Protein AF-A0A2V8KH92-F1 (afdb_monomer_lite)

Radius of gyration: 13.59 Å; chains: 1; bounding box: 23×26×39 Å

Structure (mmCIF, N/CA/C/O backbone):
data_AF-A0A2V8KH92-F1
#
_entry.id   AF-A0A2V8KH92-F1
#
loop_
_atom_site.group_PDB
_atom_site.id
_atom_site.type_symbol
_atom_site.label_atom_id
_atom_site.label_alt_id
_atom_site.label_comp_id
_atom_site.label_asym_id
_atom_site.label_entity_id
_atom_site.label_seq_id
_atom_site.pdbx_PDB_ins_code
_atom_site.Cartn_x
_atom_site.Cartn_y
_atom_site.Cartn_z
_atom_site.occupancy
_atom_site.B_iso_or_equiv
_atom_site.auth_seq_id
_atom_site.auth_comp_id
_atom_site.auth_asym_id
_atom_site.auth_atom_id
_atom_site.pdbx_PDB_model_num
ATOM 1 N N . GLU A 1 1 ? -3.036 15.375 4.572 1.00 67.75 1 GLU A N 1
ATOM 2 C CA . GLU A 1 1 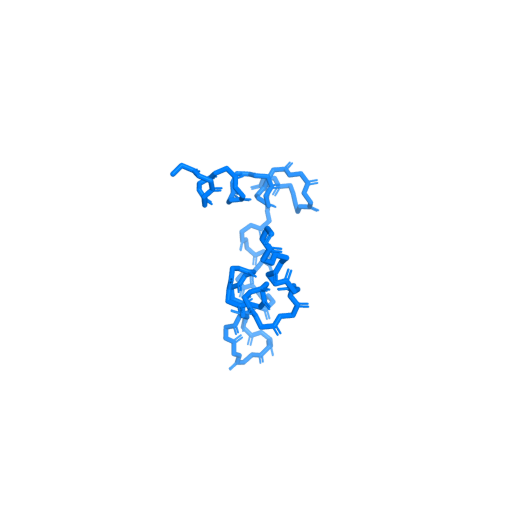? -1.589 15.268 4.870 1.00 67.75 1 GLU A CA 1
ATOM 3 C C . GLU A 1 1 ? -1.131 13.833 5.139 1.00 67.75 1 GLU A C 1
ATOM 5 O O . GLU A 1 1 ? -0.351 13.324 4.347 1.00 67.75 1 GLU A O 1
ATOM 10 N N . ILE A 1 2 ? -1.667 13.124 6.143 1.00 75.00 2 ILE A N 1
ATOM 11 C CA . ILE A 1 2 ? -1.249 11.743 6.492 1.00 75.00 2 ILE A CA 1
ATOM 12 C C . ILE A 1 2 ? -1.359 10.739 5.321 1.00 75.00 2 ILE A C 1
ATOM 14 O O . ILE A 1 2 ? -0.466 9.924 5.117 1.00 75.00 2 ILE A O 1
ATOM 18 N N . ALA A 1 3 ? -2.410 10.819 4.496 1.00 72.94 3 ALA A N 1
ATOM 19 C CA . ALA A 1 3 ? -2.558 9.937 3.330 1.00 72.94 3 ALA A CA 1
ATOM 20 C C . ALA A 1 3 ? -1.454 10.141 2.274 1.00 72.94 3 ALA A C 1
ATOM 22 O O . ALA A 1 3 ? -0.990 9.178 1.673 1.00 72.94 3 ALA A O 1
ATOM 23 N N . ALA A 1 4 ? -1.007 11.384 2.063 1.00 75.00 4 ALA A N 1
ATOM 24 C CA . ALA A 1 4 ? 0.078 11.684 1.129 1.00 75.00 4 ALA A CA 1
ATOM 25 C C . ALA A 1 4 ? 1.425 11.177 1.663 1.00 75.00 4 ALA A C 1
ATOM 27 O O . ALA A 1 4 ? 2.222 10.638 0.902 1.00 75.00 4 ALA A O 1
ATOM 28 N N . MET A 1 5 ? 1.636 11.278 2.980 1.00 82.81 5 MET A N 1
ATOM 29 C CA . MET A 1 5 ? 2.796 10.698 3.655 1.00 82.81 5 MET A CA 1
ATOM 30 C C . MET A 1 5 ? 2.844 9.172 3.476 1.00 82.81 5 MET A C 1
ATOM 32 O O . MET A 1 5 ? 3.879 8.646 3.077 1.00 82.81 5 MET A O 1
ATOM 36 N N . PHE A 1 6 ? 1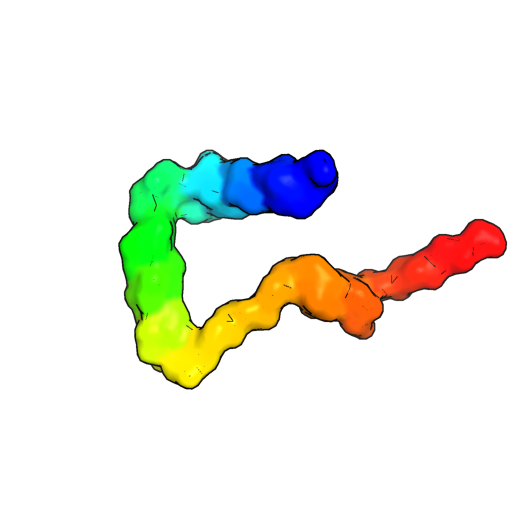.730 8.461 3.691 1.00 74.44 6 PHE A N 1
ATOM 37 C CA . PHE A 1 6 ? 1.686 7.012 3.459 1.00 74.44 6 PHE A CA 1
ATOM 38 C C . PHE A 1 6 ? 1.972 6.646 2.001 1.00 74.44 6 PHE A C 1
ATOM 40 O O . PHE A 1 6 ? 2.793 5.765 1.760 1.00 74.44 6 PHE A O 1
ATOM 47 N N . ARG A 1 7 ? 1.400 7.382 1.036 1.00 71.56 7 ARG A N 1
ATOM 48 C CA . ARG A 1 7 ? 1.698 7.176 -0.392 1.00 71.56 7 ARG A CA 1
ATOM 49 C C . ARG A 1 7 ? 3.175 7.389 -0.727 1.00 71.56 7 ARG A C 1
ATOM 51 O O . ARG A 1 7 ? 3.725 6.652 -1.540 1.00 71.56 7 ARG A O 1
ATOM 58 N N . TYR A 1 8 ? 3.832 8.363 -0.097 1.00 76.31 8 TYR A N 1
ATOM 59 C CA . TYR A 1 8 ? 5.260 8.607 -0.298 1.00 76.31 8 TYR A CA 1
ATOM 60 C C . TYR A 1 8 ? 6.122 7.442 0.211 1.00 76.31 8 TYR A C 1
ATOM 62 O O . TYR A 1 8 ? 6.966 6.946 -0.535 1.00 76.31 8 TYR A O 1
ATOM 70 N N . PHE A 1 9 ? 5.892 6.975 1.4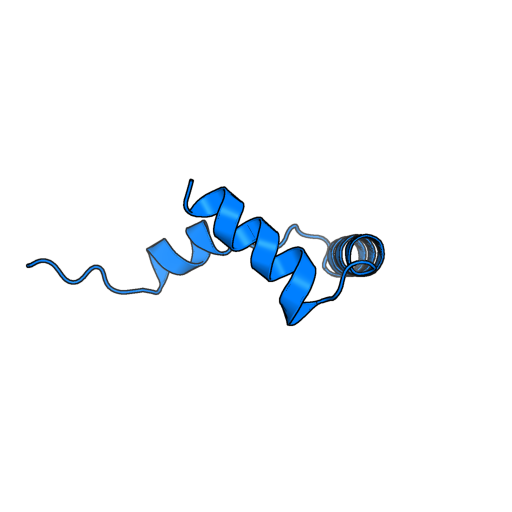44 1.00 74.50 9 PHE A N 1
ATOM 71 C CA . PHE A 1 9 ? 6.645 5.852 2.021 1.00 74.50 9 PHE A CA 1
ATOM 72 C C . PHE A 1 9 ? 6.394 4.531 1.285 1.00 74.50 9 PHE A C 1
ATOM 74 O O . PHE A 1 9 ? 7.329 3.763 1.060 1.00 74.50 9 PHE A O 1
ATOM 81 N N . GLU A 1 10 ? 5.158 4.281 0.856 1.00 69.12 10 GLU A N 1
ATOM 82 C CA . GLU A 1 10 ? 4.809 3.104 0.058 1.00 69.12 10 GLU A CA 1
ATOM 83 C C . GLU A 1 10 ? 5.591 3.072 -1.267 1.00 69.12 10 GLU A C 1
ATOM 85 O O . GLU A 1 10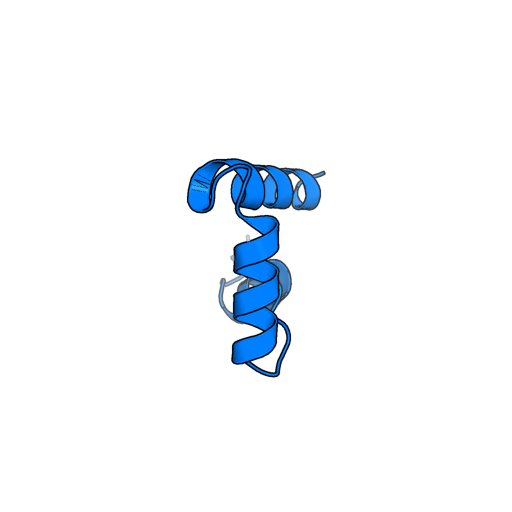 ? 6.207 2.057 -1.599 1.00 69.12 10 GLU A O 1
ATOM 90 N N . ALA A 1 11 ? 5.663 4.211 -1.964 1.00 70.31 11 ALA A N 1
ATOM 91 C CA . ALA A 1 11 ? 6.388 4.335 -3.226 1.00 70.31 11 ALA A CA 1
ATOM 92 C C . ALA A 1 11 ? 7.924 4.294 -3.075 1.00 70.31 11 ALA A C 1
ATOM 94 O O . ALA A 1 11 ? 8.608 3.824 -3.980 1.00 70.31 11 ALA A O 1
ATOM 95 N N . HIS A 1 12 ? 8.488 4.773 -1.958 1.00 70.06 12 HIS A N 1
ATOM 96 C CA . HIS A 1 12 ? 9.941 4.994 -1.845 1.00 70.06 12 HIS A CA 1
ATOM 97 C C . HIS A 1 12 ? 10.676 4.056 -0.885 1.00 70.06 12 HIS A C 1
ATOM 99 O O . HIS A 1 12 ? 11.899 3.971 -0.963 1.00 70.06 12 HIS A O 1
ATOM 105 N N . THR A 1 13 ? 9.989 3.360 0.023 1.00 66.50 13 THR A N 1
ATOM 106 C CA . THR A 1 13 ? 10.661 2.569 1.072 1.00 66.50 13 THR A CA 1
ATOM 107 C C . THR A 1 13 ? 10.484 1.070 0.889 1.00 66.50 13 THR A C 1
ATOM 109 O O . THR A 1 13 ? 11.439 0.326 1.090 1.00 66.50 13 THR A O 1
ATOM 112 N N . TYR A 1 14 ? 9.292 0.613 0.500 1.00 58.94 14 TYR A N 1
ATOM 113 C CA . TYR A 1 14 ? 9.019 -0.825 0.429 1.00 58.94 14 TYR A CA 1
ATOM 114 C C . TYR A 1 14 ? 9.220 -1.403 -0.972 1.00 58.94 14 TYR A C 1
ATOM 116 O O . TYR A 1 14 ? 9.699 -2.524 -1.122 1.00 58.94 14 TYR A O 1
ATOM 124 N N . LEU A 1 15 ? 8.867 -0.633 -2.004 1.00 66.31 15 LEU A N 1
ATOM 125 C CA . LEU A 1 15 ? 8.849 -1.127 -3.380 1.00 66.31 15 LEU A CA 1
ATOM 126 C C . LEU A 1 15 ? 9.914 -0.469 -4.280 1.00 66.31 15 LEU A C 1
ATOM 128 O O . LEU A 1 15 ? 10.240 -1.016 -5.332 1.00 66.31 15 LEU A O 1
ATOM 132 N N . GLY A 1 16 ? 10.495 0.655 -3.845 1.00 66.56 16 GLY A N 1
ATOM 133 C CA . GLY A 1 16 ? 11.462 1.441 -4.616 1.00 66.56 16 GLY A CA 1
ATOM 134 C C . GLY A 1 16 ? 10.811 2.276 -5.727 1.00 66.56 16 GLY A C 1
ATOM 135 O O . GLY A 1 16 ? 9.680 2.021 -6.141 1.00 66.56 16 GLY A O 1
ATOM 136 N N . SER A 1 17 ? 11.537 3.275 -6.237 1.00 66.31 17 SER A N 1
ATOM 137 C CA . SER A 1 17 ? 11.036 4.250 -7.225 1.00 66.31 17 SER A CA 1
ATOM 138 C C . SER A 1 17 ? 10.535 3.635 -8.542 1.00 66.31 17 SER A C 1
ATOM 140 O O . SER A 1 17 ? 9.736 4.255 -9.234 1.00 66.31 17 SER A O 1
ATOM 142 N N . ASP A 1 18 ? 10.956 2.409 -8.865 1.00 71.94 18 ASP A N 1
ATOM 143 C CA . ASP A 1 18 ? 10.603 1.659 -10.084 1.00 71.94 18 ASP A CA 1
ATOM 144 C C . ASP A 1 18 ? 9.419 0.681 -9.883 1.00 71.94 18 ASP A C 1
ATOM 146 O O . ASP A 1 18 ? 9.193 -0.271 -10.630 1.00 71.94 18 ASP A O 1
ATOM 150 N N . SER A 1 19 ? 8.661 0.856 -8.802 1.00 72.94 19 SER A N 1
ATOM 151 C CA . SER A 1 19 ? 7.618 -0.092 -8.399 1.00 72.94 19 SER A CA 1
ATOM 152 C C . SER A 1 19 ? 6.296 0.032 -9.142 1.00 72.94 19 SER A C 1
ATOM 154 O O . SER A 1 19 ? 5.512 -0.919 -9.132 1.00 72.94 19 SER A O 1
ATOM 156 N N . SER A 1 20 ? 6.040 1.166 -9.795 1.00 77.06 20 SER A N 1
ATOM 157 C CA . SER A 1 20 ? 4.736 1.471 -10.400 1.00 77.06 20 SER A CA 1
ATOM 158 C C . SER A 1 20 ? 4.304 0.413 -11.421 1.00 77.06 20 SER A C 1
ATOM 160 O O . SER A 1 20 ? 3.178 -0.085 -11.354 1.00 77.06 20 SER A O 1
ATOM 162 N N . ASP A 1 21 ? 5.215 -0.018 -12.296 1.00 81.44 21 ASP A N 1
ATOM 163 C CA . ASP A 1 21 ? 4.921 -1.036 -13.311 1.00 81.44 21 ASP A CA 1
ATOM 164 C C . ASP A 1 21 ? 4.685 -2.419 -12.692 1.00 81.44 21 ASP A C 1
ATOM 166 O O . ASP A 1 21 ? 3.824 -3.184 -13.137 1.00 81.44 21 ASP A O 1
ATOM 170 N N . ARG A 1 22 ? 5.396 -2.734 -11.604 1.00 79.50 22 ARG A N 1
ATOM 171 C CA . ARG A 1 22 ? 5.227 -3.992 -10.862 1.00 79.50 22 ARG A CA 1
ATOM 172 C C . ARG A 1 22 ? 3.888 -4.035 -10.129 1.00 79.50 22 ARG A C 1
ATOM 174 O O . ARG A 1 22 ? 3.230 -5.075 -10.132 1.00 79.50 22 ARG A O 1
ATOM 181 N N . ILE A 1 23 ? 3.459 -2.909 -9.559 1.00 78.38 23 ILE A N 1
ATOM 182 C CA . ILE A 1 23 ? 2.134 -2.750 -8.945 1.00 78.38 23 ILE A CA 1
ATOM 183 C C . ILE A 1 23 ? 1.042 -2.909 -10.010 1.00 78.38 23 ILE A C 1
ATOM 185 O O . ILE A 1 23 ? 0.089 -3.664 -9.812 1.00 78.38 23 ILE A O 1
ATOM 189 N N . ALA A 1 24 ? 1.191 -2.257 -11.166 1.00 82.06 24 ALA A N 1
ATOM 190 C CA . ALA A 1 24 ? 0.244 -2.383 -12.271 1.00 82.06 24 ALA A CA 1
ATOM 191 C C . ALA A 1 24 ? 0.127 -3.836 -12.764 1.00 82.06 24 ALA A C 1
ATOM 193 O O . ALA A 1 24 ? -0.981 -4.336 -12.986 1.00 82.06 24 ALA A O 1
ATOM 194 N N . PHE A 1 25 ? 1.254 -4.544 -12.873 1.00 83.69 25 PHE A N 1
ATOM 195 C CA . PHE A 1 25 ? 1.269 -5.955 -13.247 1.00 83.69 25 PHE A CA 1
ATOM 196 C C . PHE A 1 25 ? 0.595 -6.847 -12.196 1.00 83.69 25 PHE A C 1
ATOM 198 O O . PHE A 1 25 ? -0.241 -7.682 -12.547 1.00 83.69 25 PHE A O 1
ATOM 205 N N . ALA A 1 26 ? 0.884 -6.637 -10.910 1.00 83.06 26 ALA A N 1
ATOM 206 C CA . ALA A 1 26 ? 0.240 -7.372 -9.823 1.00 83.06 26 ALA A CA 1
ATOM 207 C C . ALA A 1 26 ? -1.287 -7.180 -9.829 1.00 83.06 26 ALA A C 1
ATOM 209 O O . ALA A 1 26 ? -2.031 -8.156 -9.717 1.00 83.06 26 ALA A O 1
ATOM 210 N N . ASN A 1 27 ? -1.760 -5.952 -10.060 1.00 83.25 27 ASN A N 1
ATOM 211 C CA . ASN A 1 27 ? -3.189 -5.640 -10.160 1.00 83.25 27 ASN A CA 1
ATOM 212 C C . ASN A 1 27 ? -3.861 -6.357 -11.338 1.00 83.25 27 ASN A C 1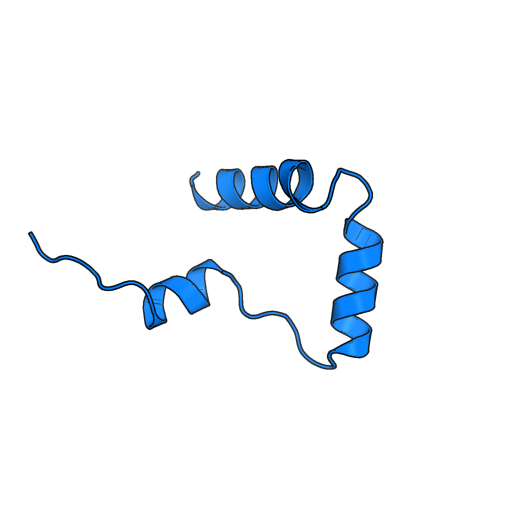
ATOM 214 O O . ASN A 1 27 ? -4.982 -6.852 -11.206 1.00 83.25 27 ASN A O 1
ATOM 218 N N . LYS A 1 28 ? -3.167 -6.461 -12.480 1.00 85.12 28 LYS A N 1
ATOM 219 C CA . LYS A 1 28 ? -3.650 -7.214 -13.645 1.00 85.12 28 LYS A CA 1
ATOM 220 C C . LYS A 1 28 ? -3.816 -8.702 -13.329 1.00 85.12 28 LYS A C 1
ATOM 222 O O . LYS A 1 28 ? -4.830 -9.283 -13.703 1.00 85.12 28 LYS A O 1
ATOM 227 N N . ILE A 1 29 ? -2.842 -9.312 -12.651 1.00 88.12 29 ILE A N 1
ATOM 228 C CA . ILE A 1 29 ? -2.879 -10.740 -12.291 1.00 88.12 29 ILE A CA 1
ATOM 229 C C . ILE A 1 29 ? -3.946 -11.025 -11.230 1.00 88.12 29 ILE A C 1
ATOM 231 O O . ILE A 1 29 ? -4.656 -12.022 -11.328 1.00 88.12 29 ILE A O 1
ATOM 235 N N . ALA A 1 30 ? -4.091 -10.148 -10.236 1.00 86.50 30 ALA A N 1
ATOM 236 C CA . ALA A 1 30 ? -5.063 -10.323 -9.162 1.00 86.50 30 ALA A CA 1
ATOM 237 C C . ALA A 1 30 ? -6.523 -10.226 -9.641 1.00 86.50 30 ALA A C 1
ATOM 239 O O . ALA A 1 30 ? -7.422 -10.678 -8.930 1.00 86.50 30 ALA A O 1
ATOM 240 N N . GLY A 1 31 ? -6.780 -9.609 -10.803 1.00 86.00 31 GLY A N 1
ATOM 241 C CA . GLY A 1 31 ? -8.125 -9.450 -11.373 1.00 86.00 31 GLY A CA 1
ATOM 242 C C . GLY A 1 31 ? -9.062 -8.551 -10.553 1.00 86.00 31 GLY A C 1
ATOM 243 O O . GLY A 1 31 ? -10.234 -8.408 -10.893 1.00 86.00 31 GLY A O 1
ATOM 244 N N . ARG A 1 32 ? -8.560 -7.939 -9.475 1.00 80.38 32 ARG A N 1
ATOM 245 C CA . ARG A 1 32 ? -9.258 -6.992 -8.601 1.00 80.38 32 ARG A CA 1
ATOM 246 C C . ARG A 1 32 ? -8.269 -5.949 -8.098 1.00 80.38 32 ARG A C 1
ATOM 248 O O . ARG A 1 32 ?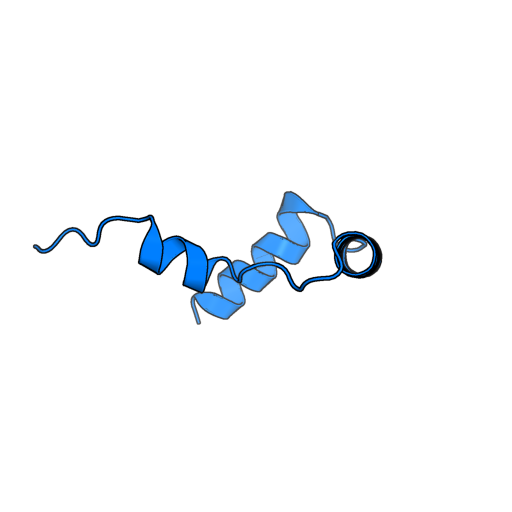 -7.087 -6.254 -7.940 1.00 80.38 32 ARG A O 1
ATOM 255 N N . GLN A 1 33 ? -8.751 -4.739 -7.818 1.00 77.12 33 GLN A N 1
ATOM 256 C CA . GLN A 1 33 ? -7.900 -3.743 -7.176 1.00 77.12 33 GLN A CA 1
ATOM 257 C C . GLN A 1 33 ? -7.539 -4.161 -5.742 1.00 77.12 33 GLN A C 1
ATOM 259 O O . GLN A 1 33 ? -8.358 -4.799 -5.068 1.00 77.12 33 GLN A O 1
ATOM 264 N N . PRO A 1 34 ? -6.334 -3.801 -5.267 1.00 78.56 34 PRO A N 1
ATOM 265 C CA . PRO A 1 34 ? -5.968 -3.960 -3.871 1.00 78.56 34 PRO A CA 1
ATOM 266 C C . PRO A 1 34 ? -6.934 -3.178 -2.985 1.00 78.56 34 PRO A C 1
ATOM 268 O O . PRO A 1 34 ? -7.365 -2.079 -3.331 1.00 78.56 34 PRO A O 1
ATOM 271 N N . THR A 1 35 ? -7.249 -3.723 -1.814 1.00 82.94 35 THR A N 1
ATOM 272 C CA . THR A 1 35 ? -7.920 -2.939 -0.780 1.00 82.94 35 THR A CA 1
ATOM 273 C C . THR A 1 35 ? -6.962 -1.851 -0.312 1.00 82.94 35 THR A C 1
ATOM 275 O O . THR A 1 35 ? -5.891 -2.163 0.205 1.00 82.94 35 THR A O 1
ATOM 278 N N . GLU A 1 36 ? -7.360 -0.588 -0.455 1.00 82.19 36 GLU A N 1
ATOM 279 C CA . GLU A 1 36 ? -6.617 0.548 0.091 1.00 82.19 36 GLU A CA 1
ATOM 280 C C . GLU A 1 36 ? -6.298 0.317 1.572 1.00 82.19 36 GLU A C 1
ATOM 282 O O . GLU A 1 36 ? -7.195 -0.018 2.358 1.00 82.19 36 GLU A O 1
ATOM 287 N N . PHE A 1 37 ? -5.040 0.539 1.968 1.00 79.25 37 PHE A N 1
ATOM 288 C CA . PHE A 1 37 ? -4.583 0.290 3.340 1.00 79.25 37 PHE A CA 1
ATOM 289 C C . PHE A 1 37 ? -5.477 0.982 4.377 1.00 79.25 37 PHE A C 1
ATOM 291 O O . PHE A 1 37 ? -5.835 0.391 5.391 1.00 79.25 37 PHE A O 1
ATOM 298 N N . SER A 1 38 ? -5.924 2.208 4.087 1.00 78.69 38 SER A N 1
ATOM 299 C CA . SER A 1 38 ? -6.841 2.964 4.950 1.00 78.69 38 SER A CA 1
ATOM 300 C C . SER A 1 38 ? -8.194 2.271 5.173 1.00 78.69 38 SER A C 1
ATOM 302 O O . SER A 1 38 ? -8.741 2.332 6.275 1.00 78.69 38 SER A O 1
ATOM 304 N N . THR A 1 39 ? -8.723 1.588 4.155 1.00 85.12 39 THR A N 1
ATOM 305 C CA . THR A 1 39 ? -9.980 0.833 4.243 1.00 85.12 39 THR A CA 1
ATOM 306 C C . THR A 1 39 ? -9.780 -0.429 5.070 1.00 85.12 39 THR A C 1
ATOM 308 O O . THR A 1 39 ? -10.569 -0.700 5.974 1.00 85.12 39 THR A O 1
ATOM 311 N N . TRP A 1 40 ? -8.695 -1.166 4.816 1.00 87.06 40 TRP A N 1
ATOM 312 C CA . TRP A 1 40 ? -8.338 -2.341 5.610 1.00 87.06 40 TRP A CA 1
ATOM 313 C C . TRP A 1 40 ? -8.115 -1.978 7.085 1.00 87.06 40 TRP A C 1
ATOM 315 O O . TRP A 1 40 ? -8.656 -2.641 7.969 1.00 87.06 40 TRP A O 1
ATOM 325 N N . ALA A 1 41 ? -7.386 -0.894 7.360 1.00 86.25 41 ALA A N 1
ATOM 326 C CA . ALA A 1 41 ? -7.045 -0.475 8.715 1.00 86.25 41 ALA A CA 1
ATOM 327 C C . ALA A 1 41 ? -8.286 -0.119 9.544 1.00 86.25 41 ALA A C 1
ATOM 329 O O . ALA A 1 41 ? -8.376 -0.529 10.693 1.00 86.25 41 ALA A O 1
ATOM 330 N N . ARG A 1 42 ? -9.287 0.556 8.962 1.00 83.31 42 ARG A N 1
ATOM 331 C CA . ARG A 1 42 ? -10.556 0.853 9.659 1.00 83.31 42 ARG A CA 1
ATOM 332 C C . ARG A 1 42 ? -11.324 -0.393 10.098 1.00 83.31 42 ARG A C 1
ATOM 334 O O . ARG A 1 42 ? -12.075 -0.323 11.062 1.00 83.31 42 ARG A O 1
ATOM 341 N N . LEU A 1 43 ? -11.170 -1.501 9.376 1.00 88.31 43 LEU A N 1
ATOM 342 C CA . LEU A 1 43 ? -11.856 -2.757 9.678 1.00 88.31 43 LEU A CA 1
ATOM 343 C C . LEU A 1 43 ? -11.095 -3.621 10.690 1.00 88.31 43 LEU A C 1
ATOM 345 O O . LEU A 1 43 ? -11.714 -4.440 11.361 1.00 88.31 43 LEU A O 1
ATOM 349 N N . ASN A 1 44 ? -9.769 -3.472 10.777 1.00 86.94 44 ASN A N 1
ATOM 350 C CA . ASN A 1 44 ? -8.901 -4.418 11.489 1.00 86.94 44 ASN A CA 1
ATOM 351 C C . ASN A 1 44 ? -8.123 -3.802 12.657 1.00 86.94 44 ASN A C 1
ATOM 353 O O . ASN A 1 44 ? -7.683 -4.534 13.540 1.00 86.94 44 ASN A O 1
ATOM 357 N N . VAL A 1 45 ? -7.928 -2.482 12.675 1.00 86.50 45 VAL A N 1
ATOM 358 C CA . VAL A 1 45 ? -7.238 -1.791 13.767 1.00 86.50 45 VAL A CA 1
ATOM 359 C C . VAL A 1 45 ? -8.292 -1.299 14.757 1.00 86.50 45 VAL A C 1
ATOM 361 O O . VAL A 1 45 ? -9.119 -0.463 14.386 1.00 86.50 45 VAL A O 1
ATOM 364 N N . PRO A 1 46 ? -8.287 -1.789 16.010 1.00 81.88 46 PRO A N 1
ATOM 365 C CA . PRO A 1 46 ? -9.225 -1.327 17.018 1.00 81.88 46 PRO A CA 1
ATOM 366 C C . PRO A 1 46 ? -9.051 0.174 17.237 1.00 81.88 46 PRO A C 1
ATOM 368 O O . PRO A 1 46 ? -7.946 0.645 17.513 1.00 81.88 46 PRO A O 1
ATOM 371 N N . VAL A 1 47 ? -10.145 0.927 17.148 1.00 78.38 47 VAL A N 1
ATOM 372 C CA . VAL A 1 47 ? -10.155 2.299 17.650 1.00 78.38 47 VAL A CA 1
ATOM 373 C C . VAL A 1 47 ? -10.117 2.190 19.170 1.00 78.38 47 VAL A C 1
ATOM 375 O O . VAL A 1 47 ? -11.093 1.767 19.785 1.00 78.38 47 VAL A O 1
ATOM 378 N N . GLN A 1 48 ? -8.978 2.516 19.779 1.00 74.31 48 GLN A N 1
ATOM 379 C CA . GLN A 1 48 ? -8.944 2.741 21.219 1.00 74.31 48 GLN A CA 1
ATOM 380 C C . GLN A 1 48 ? -9.727 4.026 21.492 1.00 74.31 48 GLN A C 1
ATOM 382 O O . GLN A 1 48 ? -9.274 5.121 21.159 1.00 74.31 48 GLN A O 1
ATOM 387 N N . SER A 1 49 ? -10.935 3.876 22.030 1.00 64.44 49 SER A N 1
ATOM 388 C CA . SER A 1 49 ? -11.647 4.984 22.660 1.00 64.44 49 SER A CA 1
ATOM 389 C C . SER A 1 49 ? -10.849 5.428 23.894 1.00 64.44 49 SER A C 1
ATOM 391 O O . SER A 1 49 ? -10.377 4.546 24.617 1.00 64.44 49 SER A O 1
ATOM 393 N N . PRO A 1 50 ? -10.656 6.741 24.113 1.00 63.56 50 PRO A N 1
ATOM 394 C CA . PRO A 1 50 ? -9.987 7.252 25.308 1.00 63.56 50 PRO A CA 1
ATOM 395 C C . PRO A 1 50 ? -10.745 6.909 26.595 1.00 63.56 50 PRO A C 1
ATOM 397 O O . PRO A 1 50 ? -11.991 6.768 26.536 1.00 63.56 50 PRO A O 1
#

pLDDT: mean 77.37, std 7.42, range [58.94, 88.31]

Secondary structure (DSSP, 8-state):
-HHHHHHHHIIIIIS-TT-HHHHHHHHHHHSSPPPPHHHHHHHHS-----

Foldseek 3Di:
DVVVVVVVCVCPPPQHVPNPVVQVVVCVVVVHHDDDPVNVCVVPPDDPDD

Sequence (50 aa):
EIAAMFRYFEAHTYLGSDSSDRIAFANKIAGRQPTEFSTWARLNVPVQSP